Protein AF-A0A258CM31-F1 (afdb_monomer)

Sequence (132 aa):
MNYLHTTLLFLHILLGAICLMLFWVPVVSAKGSMLHNTAGKLYYKMMLFIAGSGVLMCLMVLFSPTMIYGQNPNWTAAQLQKFITERRLFSFFLLQLSLLTWVTVRHAYGVLKVKAELVQLRVWSYQGPVWA

Mean predicted aligned error: 5.18 Å

Radius of gyration: 18.99 Å; Cα contacts (8 Å, |Δi|>4): 106; chains: 1; bounding box: 38×33×52 Å

pLDDT: mean 90.62, std 8.42, range [53.16, 97.75]

Solvent-accessible surface area (backbone atoms only — not comparable to full-atom values): 7269 Å² total; per-residue (Å²): 130,44,61,66,58,53,53,48,50,52,50,36,51,53,51,48,54,50,42,61,59,45,58,50,49,41,72,77,35,60,85,83,36,72,66,18,52,51,41,48,54,50,43,51,56,50,49,45,52,40,19,52,49,42,37,53,51,24,52,51,37,60,74,38,43,51,67,65,74,48,76,68,91,85,55,51,72,68,56,50,52,50,52,47,50,52,54,35,56,52,28,51,54,52,29,51,53,19,52,50,49,45,45,50,56,49,45,58,52,47,53,65,74,36,65,91,47,65,73,73,55,79,39,67,55,63,71,49,92,66,66,136

Secondary structure (DSSP, 8-state):
--HHHHHHHHHHHHHHHHHHHHHHHHHHSPTTSHHHHHHHHHHHHHHHHHHHHHHHHHHHHHH-HHHHH---TT--HHHHHHHHHHHHHHHHHHHHHHHHHHHHHHHHHHHHHTTT-GGGGSSHHHHSS---

Structure (mmCIF, N/CA/C/O backbone):
data_AF-A0A258CM31-F1
#
_entry.id   AF-A0A258CM31-F1
#
loop_
_atom_site.group_PDB
_atom_site.id
_atom_site.type_symbol
_atom_site.label_atom_id
_atom_site.label_alt_id
_atom_site.label_comp_id
_atom_site.label_asym_id
_atom_site.label_entity_id
_atom_site.label_seq_id
_atom_site.pdbx_PDB_ins_code
_atom_site.Cartn_x
_atom_site.Cartn_y
_atom_site.Cartn_z
_atom_site.occupancy
_atom_site.B_iso_or_equiv
_atom_site.auth_seq_id
_atom_site.auth_comp_id
_atom_site.auth_asym_id
_atom_site.auth_atom_id
_atom_site.pdbx_PDB_model_num
ATOM 1 N N . MET A 1 1 ? 2.445 9.674 -21.977 1.00 55.75 1 MET A N 1
ATOM 2 C CA . MET A 1 1 ? 2.190 9.847 -20.532 1.00 55.75 1 MET A CA 1
ATOM 3 C C . MET A 1 1 ? 1.044 8.933 -20.149 1.00 55.75 1 MET A C 1
ATOM 5 O O . MET A 1 1 ? -0.022 9.060 -20.738 1.00 55.75 1 MET A O 1
ATOM 9 N N . ASN A 1 2 ? 1.262 7.963 -19.259 1.00 75.69 2 ASN A N 1
ATOM 10 C CA . ASN A 1 2 ? 0.194 7.061 -18.830 1.00 75.69 2 ASN A CA 1
ATOM 11 C C . ASN A 1 2 ? -0.644 7.756 -17.743 1.00 75.69 2 ASN A C 1
ATOM 13 O O . ASN A 1 2 ? -0.320 7.672 -16.559 1.00 75.69 2 ASN A O 1
ATOM 17 N N . TYR A 1 3 ? -1.688 8.480 -18.164 1.00 86.31 3 TYR A N 1
ATOM 18 C CA . TYR A 1 3 ? -2.553 9.269 -17.275 1.00 86.31 3 TYR A CA 1
ATOM 19 C C . TYR A 1 3 ? -3.111 8.442 -16.112 1.00 86.31 3 TYR A C 1
ATOM 21 O O . TYR A 1 3 ? -3.179 8.939 -14.994 1.00 86.31 3 TYR A O 1
ATOM 29 N N . LEU A 1 4 ? -3.419 7.161 -16.342 1.00 88.62 4 LEU A N 1
ATOM 30 C CA . LEU A 1 4 ? -3.931 6.266 -15.308 1.00 88.62 4 LEU A CA 1
ATOM 31 C C . LEU A 1 4 ? -2.903 6.039 -14.191 1.00 88.62 4 LEU A C 1
ATOM 33 O O . LEU A 1 4 ? -3.233 6.208 -13.019 1.00 88.62 4 LEU A O 1
ATOM 37 N N . HIS A 1 5 ? -1.651 5.717 -14.535 1.00 91.12 5 HIS A N 1
ATOM 38 C CA . HIS A 1 5 ? -0.595 5.535 -13.532 1.00 91.12 5 HIS A CA 1
ATOM 39 C C . HIS A 1 5 ? -0.326 6.831 -12.761 1.00 91.12 5 HIS A C 1
ATOM 41 O O . HIS A 1 5 ? -0.191 6.811 -11.541 1.00 91.12 5 HIS A O 1
ATOM 47 N N . THR A 1 6 ? -0.266 7.972 -13.451 1.00 91.00 6 THR A N 1
ATOM 48 C CA . THR A 1 6 ? -0.025 9.271 -12.810 1.00 91.00 6 THR A CA 1
ATOM 49 C C . THR A 1 6 ? -1.148 9.643 -11.843 1.00 91.00 6 THR A C 1
ATOM 51 O O . THR A 1 6 ? -0.867 10.019 -10.707 1.00 91.00 6 THR A O 1
ATOM 54 N N . THR A 1 7 ? -2.413 9.491 -12.241 1.00 93.44 7 THR A N 1
ATOM 55 C CA . THR A 1 7 ? -3.560 9.751 -11.361 1.00 93.44 7 THR A CA 1
ATOM 56 C C . THR A 1 7 ? -3.564 8.818 -10.152 1.00 93.44 7 THR A C 1
ATOM 58 O O . THR A 1 7 ? -3.755 9.288 -9.031 1.00 93.44 7 THR A O 1
ATOM 61 N N . LEU A 1 8 ? -3.299 7.519 -10.347 1.00 93.50 8 LEU A N 1
ATOM 62 C CA . LEU A 1 8 ? -3.173 6.567 -9.240 1.00 93.50 8 LEU A CA 1
ATOM 63 C C . LEU A 1 8 ? -2.048 6.952 -8.279 1.00 93.50 8 LEU A C 1
ATOM 65 O O . LEU A 1 8 ? -2.256 6.903 -7.071 1.00 93.50 8 LEU A O 1
ATOM 69 N N . LEU A 1 9 ? -0.894 7.379 -8.796 1.00 94.56 9 LEU A N 1
ATOM 70 C CA . LEU A 1 9 ? 0.241 7.802 -7.980 1.00 94.56 9 LEU A CA 1
ATOM 71 C C . LEU A 1 9 ? -0.104 9.027 -7.126 1.00 94.56 9 LEU A C 1
ATOM 73 O O . LEU A 1 9 ? 0.153 9.025 -5.924 1.00 94.56 9 LEU A O 1
ATOM 77 N N . PHE A 1 10 ? -0.731 10.048 -7.717 1.00 95.88 10 PHE A N 1
ATOM 78 C CA . PHE A 1 10 ? -1.171 11.229 -6.971 1.00 95.88 10 PHE A CA 1
ATOM 79 C C . PHE A 1 10 ? -2.196 10.875 -5.893 1.00 95.88 10 PHE A C 1
ATOM 81 O O . PHE A 1 10 ? -2.051 11.314 -4.752 1.00 95.88 10 PHE A O 1
ATOM 88 N N . LEU A 1 11 ? -3.195 10.051 -6.221 1.00 95.06 11 LEU A N 1
ATOM 89 C CA . LEU A 1 11 ? -4.181 9.585 -5.246 1.00 95.06 11 LEU A CA 1
ATOM 90 C C . LEU A 1 11 ? -3.529 8.774 -4.122 1.00 95.06 11 LEU A C 1
ATOM 92 O O . LEU A 1 11 ? -3.848 8.989 -2.957 1.00 95.06 11 LEU A O 1
ATOM 96 N N . HIS A 1 12 ? -2.598 7.879 -4.450 1.00 96.31 12 HIS A N 1
ATOM 97 C CA . HIS A 1 12 ? -1.884 7.059 -3.476 1.00 96.31 12 HIS A CA 1
ATOM 98 C C . HIS A 1 12 ? -1.095 7.920 -2.484 1.00 96.31 12 HIS A C 1
ATOM 100 O O . HIS A 1 12 ? -1.204 7.721 -1.275 1.00 96.31 12 HIS A O 1
ATOM 106 N N . ILE A 1 13 ? -0.351 8.914 -2.981 1.00 96.50 13 ILE A N 1
ATOM 107 C CA . ILE A 1 13 ? 0.424 9.841 -2.145 1.00 96.50 13 ILE A CA 1
ATOM 108 C C . ILE A 1 13 ? -0.505 10.703 -1.286 1.00 96.50 13 ILE A C 1
ATOM 110 O O . ILE A 1 13 ? -0.291 10.811 -0.080 1.00 96.50 13 ILE A O 1
ATOM 114 N N . LEU A 1 14 ? -1.550 11.288 -1.879 1.00 97.19 14 LEU A N 1
ATOM 115 C CA . LEU A 1 14 ? -2.490 12.156 -1.168 1.00 97.19 14 LEU A CA 1
ATOM 116 C C . LEU A 1 14 ? -3.197 11.403 -0.036 1.00 97.19 14 LEU A C 1
ATOM 118 O O . LEU A 1 14 ? -3.219 11.861 1.106 1.00 97.19 14 LEU A O 1
ATOM 122 N N . LEU A 1 15 ? -3.749 10.226 -0.336 1.00 95.75 15 LEU A N 1
ATOM 123 C CA . LEU A 1 15 ? -4.431 9.401 0.656 1.00 95.75 15 LEU A CA 1
ATOM 124 C C . LEU A 1 15 ? -3.452 8.871 1.704 1.00 95.75 15 LEU A C 1
ATOM 126 O O . LEU A 1 15 ? -3.800 8.850 2.881 1.00 95.75 15 LEU A O 1
ATOM 130 N N . GLY A 1 16 ? -2.228 8.511 1.307 1.00 95.50 16 GLY A N 1
ATOM 131 C CA . GLY A 1 16 ? -1.151 8.134 2.222 1.00 95.50 16 GLY A CA 1
ATOM 132 C C . GLY A 1 16 ? -0.816 9.241 3.220 1.00 95.50 16 GLY A C 1
ATOM 133 O O . GLY A 1 16 ? -0.761 8.986 4.423 1.00 95.50 16 GLY A O 1
ATOM 134 N N . ALA A 1 17 ? -0.682 10.481 2.748 1.00 96.75 17 ALA A N 1
ATOM 135 C CA . ALA A 1 17 ? -0.439 11.642 3.599 1.00 96.75 17 ALA A CA 1
ATOM 136 C C . ALA A 1 17 ? -1.595 11.885 4.585 1.00 96.75 17 ALA A C 1
ATOM 138 O O . ALA A 1 17 ? -1.363 12.083 5.778 1.00 96.75 17 ALA A O 1
ATOM 139 N N . ILE A 1 18 ? -2.847 11.793 4.121 1.00 95.75 18 ILE A N 1
ATOM 140 C CA . ILE A 1 18 ? -4.023 11.906 4.998 1.00 95.75 18 ILE A CA 1
ATOM 141 C C . ILE A 1 18 ? -4.038 10.771 6.033 1.00 95.75 18 ILE A C 1
ATOM 143 O O . ILE A 1 18 ? -4.289 11.016 7.212 1.00 95.75 18 ILE A O 1
ATOM 147 N N . CYS A 1 19 ? -3.724 9.536 5.630 1.00 94.94 19 CYS A N 1
ATOM 148 C CA . CYS A 1 19 ? -3.637 8.384 6.528 1.00 94.94 19 CYS A CA 1
ATOM 149 C C . CYS A 1 19 ? -2.576 8.555 7.617 1.00 94.94 19 CYS A C 1
ATOM 151 O O . CYS A 1 19 ? -2.827 8.167 8.756 1.00 94.94 19 CYS A O 1
ATOM 153 N N . LEU A 1 20 ? -1.419 9.138 7.293 1.00 94.25 20 LEU A N 1
ATOM 154 C CA . LEU A 1 20 ? -0.370 9.433 8.273 1.00 94.25 20 LEU A CA 1
ATOM 155 C C . LEU A 1 20 ? -0.861 10.407 9.347 1.00 94.25 20 LEU A C 1
ATOM 157 O O . LEU A 1 20 ? -0.581 10.203 10.523 1.00 94.25 20 LEU A O 1
ATOM 161 N N . MET A 1 21 ? -1.646 11.416 8.968 1.00 93.81 21 MET A N 1
ATOM 162 C CA . MET A 1 21 ? -2.270 12.327 9.932 1.00 93.81 21 MET A CA 1
ATOM 163 C C . MET A 1 21 ? -3.358 11.621 10.748 1.00 93.81 21 MET A C 1
ATOM 165 O O . MET A 1 21 ? -3.408 11.743 11.972 1.00 93.81 21 MET A O 1
ATOM 169 N N . LEU A 1 22 ? -4.205 10.831 10.083 1.00 93.25 22 LEU A N 1
ATOM 170 C CA . LEU A 1 22 ? -5.312 10.112 10.712 1.00 93.25 22 LEU A CA 1
ATOM 171 C C . LEU A 1 22 ? -4.832 9.059 11.721 1.00 93.25 22 LEU A C 1
ATOM 173 O O . LEU A 1 22 ? -5.505 8.833 12.723 1.00 93.25 22 LEU A O 1
ATOM 177 N N . PHE A 1 23 ? -3.670 8.444 11.485 1.00 91.38 23 PHE A N 1
ATOM 178 C CA . PHE A 1 23 ? -3.047 7.469 12.383 1.00 91.38 23 PHE A CA 1
ATOM 179 C C . PHE A 1 23 ? -2.855 8.008 13.807 1.00 91.38 23 PHE A C 1
ATOM 181 O O . PHE A 1 23 ? -3.055 7.275 14.774 1.00 91.38 23 PHE A O 1
ATOM 188 N N . TRP A 1 24 ? -2.520 9.291 13.952 1.00 94.31 24 TRP A N 1
ATOM 189 C CA . TRP A 1 24 ? -2.298 9.896 15.264 1.00 94.31 24 TRP A CA 1
ATOM 190 C C . TRP A 1 24 ? -3.590 10.087 16.061 1.00 94.31 24 TRP A C 1
ATOM 192 O O . TRP A 1 24 ? -3.551 10.115 17.289 1.00 94.31 24 TRP A O 1
ATOM 202 N N . VAL A 1 25 ? -4.751 10.154 15.400 1.00 93.81 25 VAL A N 1
ATOM 203 C CA . VAL A 1 25 ? -6.037 10.402 16.070 1.00 93.81 25 VAL A CA 1
ATOM 204 C C . VAL A 1 25 ? -6.402 9.273 17.051 1.00 93.81 25 VAL A C 1
ATOM 206 O O . VAL A 1 25 ? -6.666 9.577 18.217 1.00 93.81 25 VAL A O 1
ATOM 209 N N . PRO A 1 26 ? -6.380 7.974 16.682 1.00 89.62 26 PRO A N 1
ATOM 210 C CA . PRO A 1 26 ? -6.554 6.881 17.641 1.00 89.62 26 PRO A CA 1
ATOM 211 C C . PRO A 1 26 ? -5.512 6.840 18.764 1.00 89.62 26 PRO A C 1
ATOM 213 O O . PRO A 1 26 ? -5.834 6.336 19.837 1.00 89.62 26 PRO A O 1
ATOM 216 N N . VAL A 1 27 ? -4.296 7.348 18.526 1.00 91.38 27 VAL A N 1
ATOM 217 C CA . VAL A 1 27 ? -3.197 7.352 19.509 1.00 91.38 27 VAL A CA 1
ATOM 218 C C . VAL A 1 27 ? -3.451 8.370 20.620 1.00 91.38 27 VAL A C 1
ATOM 220 O O . VAL A 1 27 ? -3.235 8.058 21.787 1.00 91.38 27 VAL A O 1
ATOM 223 N N . VAL A 1 28 ? -3.936 9.566 20.274 1.00 94.50 28 VAL A N 1
ATOM 224 C CA . VAL A 1 28 ? -4.172 10.652 21.246 1.00 94.50 28 VAL A CA 1
ATOM 225 C C . VAL A 1 28 ? -5.590 10.667 21.824 1.00 94.50 28 VAL A C 1
ATOM 227 O O . VAL A 1 28 ? -5.843 11.330 22.826 1.00 94.50 28 VAL A O 1
ATOM 230 N N . SER A 1 29 ? -6.538 9.964 21.200 1.00 93.88 29 SER A N 1
ATOM 231 C CA . SER A 1 29 ? -7.922 9.888 21.682 1.00 93.88 29 SER A CA 1
ATOM 232 C C . SER A 1 29 ? -8.108 8.803 22.742 1.00 93.88 29 SER A C 1
ATOM 234 O O . SER A 1 29 ? -7.445 7.766 22.734 1.00 93.88 29 SER A O 1
ATOM 236 N N . ALA A 1 30 ? -9.073 9.011 23.643 1.00 92.62 30 ALA A N 1
ATOM 237 C CA . ALA A 1 30 ? -9.426 8.016 24.648 1.00 92.62 30 ALA A CA 1
ATOM 238 C C . ALA A 1 30 ? -9.821 6.689 23.978 1.00 92.62 30 ALA A C 1
ATOM 240 O O . ALA A 1 30 ? -10.699 6.649 23.105 1.00 92.62 30 ALA A O 1
ATOM 241 N N . LYS A 1 31 ? -9.172 5.597 24.395 1.00 89.62 31 LYS A N 1
ATOM 242 C CA . LYS A 1 31 ? -9.393 4.257 23.844 1.00 89.62 31 LYS A CA 1
ATOM 243 C C . LYS A 1 31 ? -10.872 3.878 23.937 1.00 89.62 31 LYS A C 1
ATOM 245 O O . LYS A 1 31 ? -11.477 3.954 25.000 1.00 89.62 31 LYS A O 1
ATOM 250 N N . GLY A 1 32 ? -11.449 3.460 22.812 1.00 86.62 32 GLY A N 1
ATOM 251 C CA . GLY A 1 32 ? -12.859 3.066 22.725 1.00 86.62 32 GLY A CA 1
ATOM 252 C C . GLY A 1 32 ? -13.859 4.219 22.583 1.00 86.62 32 GLY A C 1
ATOM 253 O O . GLY A 1 32 ? -15.039 3.947 22.362 1.00 86.62 32 GLY A O 1
ATOM 254 N N . SER A 1 33 ? -13.414 5.480 22.632 1.00 93.56 33 SER A N 1
ATOM 255 C CA . SER A 1 33 ? -14.266 6.630 22.307 1.00 93.56 33 SER A CA 1
ATOM 256 C C . SER A 1 33 ? -14.778 6.575 20.861 1.00 93.56 33 SER A C 1
ATOM 258 O O . SER A 1 33 ? -14.209 5.909 19.989 1.00 93.56 33 SER A O 1
ATOM 260 N N . MET A 1 34 ? -15.851 7.316 20.575 1.00 93.75 34 MET A N 1
ATOM 261 C CA . MET A 1 34 ? -16.403 7.424 19.220 1.00 93.75 34 MET A CA 1
ATOM 262 C C . MET A 1 34 ? -15.362 7.933 18.210 1.00 93.75 34 MET A C 1
ATOM 264 O O . MET A 1 34 ? -15.296 7.410 17.095 1.00 93.75 34 MET A O 1
ATOM 268 N N . LEU A 1 35 ? -14.517 8.891 18.614 1.00 94.00 35 LEU A N 1
ATOM 269 C CA . LEU A 1 35 ? -13.433 9.419 17.784 1.00 94.00 35 LEU A CA 1
ATOM 270 C C . LEU A 1 35 ? -12.387 8.337 17.483 1.00 94.00 35 LEU A C 1
ATOM 272 O O . LEU A 1 35 ? -12.075 8.112 16.315 1.00 94.00 35 LEU A O 1
ATOM 276 N N . HIS A 1 36 ? -11.927 7.609 18.508 1.00 93.31 36 HIS A N 1
ATOM 277 C CA . HIS A 1 36 ? -10.978 6.498 18.366 1.00 93.31 36 HIS A CA 1
ATOM 278 C C . HIS A 1 36 ? -11.491 5.437 17.378 1.00 93.31 36 HIS A C 1
ATOM 280 O O . HIS A 1 36 ? -10.800 5.053 16.433 1.00 93.31 36 HIS A O 1
ATOM 286 N N . ASN A 1 37 ? -12.744 5.005 17.553 1.00 91.88 37 ASN A N 1
ATOM 287 C CA . ASN A 1 37 ? -13.344 3.955 16.731 1.00 91.88 37 ASN A CA 1
ATOM 288 C C . ASN A 1 37 ? -13.597 4.410 15.286 1.00 91.88 37 ASN A C 1
ATOM 290 O O . ASN A 1 37 ? -13.387 3.637 14.349 1.00 91.88 37 ASN A O 1
ATOM 294 N N . THR A 1 38 ? -14.061 5.645 15.085 1.00 93.31 38 THR A N 1
ATOM 295 C CA . THR A 1 38 ? -14.377 6.172 13.747 1.00 93.31 38 THR A CA 1
ATOM 296 C C . THR A 1 38 ? -13.108 6.434 12.948 1.00 93.31 38 THR A C 1
ATOM 298 O O . THR A 1 38 ? -13.012 5.991 11.802 1.00 93.31 38 THR A O 1
ATOM 301 N N . ALA A 1 39 ? -12.105 7.065 13.567 1.00 94.06 39 ALA A N 1
ATOM 302 C CA . ALA A 1 39 ? -10.811 7.300 12.939 1.00 94.06 39 ALA A CA 1
ATOM 303 C C . ALA A 1 39 ? -10.112 5.981 12.578 1.00 94.06 39 ALA A C 1
ATOM 305 O O . ALA A 1 39 ? -9.646 5.835 11.451 1.00 94.06 39 ALA A O 1
ATOM 306 N N . GLY A 1 40 ? -10.133 4.977 13.466 1.00 92.94 40 GLY A N 1
ATOM 307 C CA . GLY A 1 40 ? -9.575 3.652 13.172 1.00 92.94 40 GLY A CA 1
ATOM 308 C C . GLY A 1 40 ? -10.273 2.938 12.005 1.00 92.94 40 GLY A C 1
ATOM 309 O O . GLY A 1 40 ? -9.610 2.365 11.141 1.00 92.94 40 GLY A O 1
ATOM 310 N N . LYS A 1 41 ? -11.610 3.013 11.919 1.00 93.06 41 LYS A N 1
ATOM 311 C CA . LYS A 1 41 ? -12.376 2.450 10.788 1.00 93.06 41 LYS A CA 1
ATOM 312 C C . LYS A 1 41 ? -12.076 3.162 9.468 1.00 93.06 41 LYS A C 1
ATOM 314 O O . LYS A 1 41 ? -11.977 2.499 8.436 1.00 93.06 41 LYS A O 1
ATOM 319 N N . LEU A 1 42 ? -11.964 4.491 9.486 1.00 94.88 42 LEU A N 1
ATOM 320 C CA . LEU A 1 42 ? -11.616 5.268 8.298 1.00 94.88 42 LEU A CA 1
ATOM 321 C C . LEU A 1 42 ? -10.184 4.953 7.845 1.00 94.88 42 LEU A C 1
ATOM 323 O O . LEU A 1 42 ? -9.978 4.644 6.673 1.00 94.88 42 LEU A O 1
ATOM 327 N N . TYR A 1 43 ? -9.235 4.923 8.783 1.00 95.00 43 TYR A N 1
ATOM 328 C CA . TYR A 1 43 ? -7.840 4.564 8.532 1.00 95.00 43 TYR A CA 1
ATOM 329 C C . TYR A 1 43 ? -7.720 3.189 7.876 1.00 95.00 43 TYR A C 1
ATOM 331 O O . TYR A 1 43 ? -7.047 3.051 6.859 1.00 95.00 43 TYR A O 1
ATOM 339 N N . TYR A 1 44 ? -8.440 2.193 8.398 1.00 94.19 44 TYR A N 1
ATOM 340 C CA . TYR A 1 44 ? -8.505 0.854 7.815 1.00 94.19 44 TYR A CA 1
ATOM 341 C C . TYR A 1 44 ? -8.932 0.878 6.338 1.00 94.19 44 TYR A C 1
ATOM 343 O O . TYR A 1 44 ? -8.225 0.347 5.483 1.00 94.19 44 TYR A O 1
ATOM 351 N N . LYS A 1 45 ? -10.060 1.528 6.017 1.00 94.25 45 LYS A N 1
ATOM 352 C CA . LYS A 1 45 ? -10.576 1.599 4.638 1.00 94.25 45 LYS A CA 1
ATOM 353 C C . LYS A 1 45 ? -9.596 2.298 3.695 1.00 94.25 45 LYS A C 1
ATOM 355 O O . LYS A 1 45 ? -9.372 1.824 2.584 1.00 94.25 45 LYS A O 1
ATOM 360 N N . MET A 1 46 ? -9.007 3.405 4.143 1.00 95.88 46 MET A N 1
ATOM 361 C CA . MET A 1 46 ? -8.035 4.153 3.352 1.00 95.88 46 MET A CA 1
ATOM 362 C C . MET A 1 46 ? -6.757 3.343 3.117 1.00 95.88 46 MET A C 1
ATOM 364 O O . MET A 1 46 ? -6.286 3.288 1.987 1.00 95.88 46 MET A O 1
ATOM 368 N N . MET A 1 47 ? -6.248 2.638 4.132 1.00 95.81 47 MET A N 1
ATOM 369 C CA . MET A 1 47 ? -5.078 1.770 3.983 1.00 95.81 47 MET A CA 1
ATOM 370 C C . MET A 1 47 ? -5.305 0.633 2.986 1.00 95.81 47 MET A C 1
ATOM 372 O O . MET A 1 47 ? -4.393 0.311 2.228 1.00 95.81 47 MET A O 1
ATOM 376 N N . LEU A 1 48 ? -6.515 0.066 2.912 1.00 94.81 48 LEU A N 1
ATOM 377 C CA . LEU A 1 48 ? -6.843 -0.895 1.854 1.00 94.81 48 LEU A CA 1
ATOM 378 C C . LEU A 1 48 ? -6.814 -0.258 0.470 1.00 94.81 48 LEU A C 1
ATOM 380 O O . LEU A 1 48 ? -6.257 -0.844 -0.451 1.00 94.81 48 LEU A O 1
ATOM 384 N N . PHE A 1 49 ? -7.367 0.942 0.311 1.00 95.69 49 PHE A N 1
ATOM 385 C CA . PHE A 1 49 ? -7.326 1.642 -0.971 1.00 95.69 49 PHE A CA 1
ATOM 386 C C . PHE A 1 49 ? -5.887 1.996 -1.392 1.00 95.69 49 PHE A C 1
ATOM 388 O O . PHE A 1 49 ? -5.501 1.811 -2.548 1.00 95.69 49 PHE A O 1
ATOM 395 N N . ILE A 1 50 ? -5.063 2.458 -0.450 1.00 96.81 50 ILE A N 1
ATOM 396 C CA . ILE A 1 50 ? -3.644 2.770 -0.667 1.00 96.81 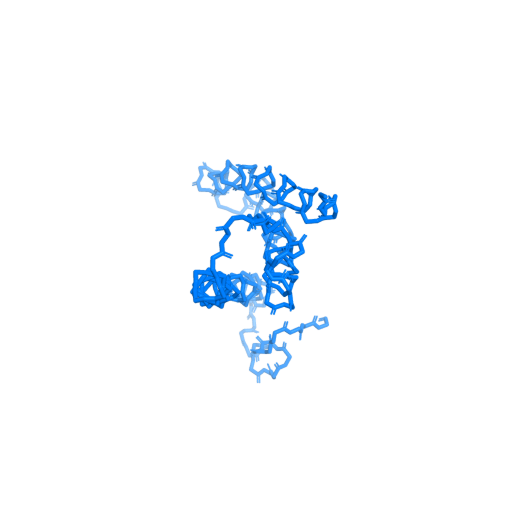50 ILE A CA 1
ATOM 397 C C . ILE A 1 50 ? -2.884 1.498 -1.052 1.00 96.81 50 ILE A C 1
ATOM 399 O O . ILE A 1 50 ? -2.200 1.474 -2.071 1.00 96.81 50 ILE A O 1
ATOM 403 N N . ALA A 1 51 ? -3.051 0.405 -0.307 1.00 96.56 51 ALA A N 1
ATOM 404 C CA . ALA A 1 51 ? -2.429 -0.866 -0.655 1.00 96.56 51 ALA A CA 1
ATOM 405 C C . ALA A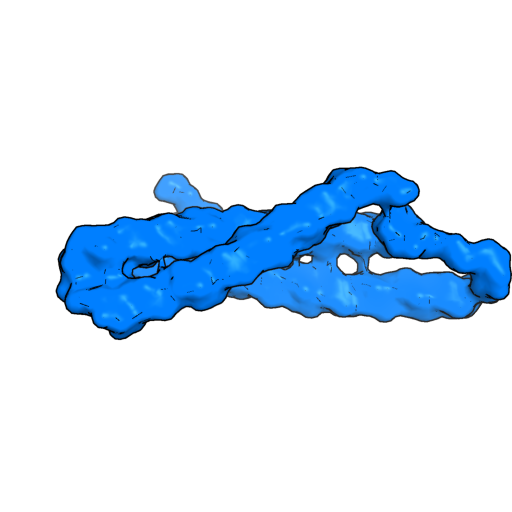 1 51 ? -2.919 -1.374 -2.025 1.00 96.56 51 ALA A C 1
ATOM 407 O O . ALA A 1 51 ? -2.107 -1.645 -2.898 1.00 96.56 51 ALA A O 1
ATOM 408 N N . GLY A 1 52 ? -4.225 -1.396 -2.294 1.00 95.75 52 GLY A N 1
ATOM 409 C CA . GLY A 1 52 ? -4.766 -1.823 -3.590 1.00 95.75 52 GLY A CA 1
ATOM 410 C C . GLY A 1 52 ? -4.249 -0.997 -4.777 1.00 95.75 52 GLY A C 1
ATOM 411 O O . GLY A 1 52 ? -3.861 -1.561 -5.800 1.00 95.75 52 GLY A O 1
ATOM 412 N N . SER A 1 53 ? -4.170 0.330 -4.637 1.00 96.44 53 SER A N 1
ATOM 413 C CA . SER A 1 53 ? -3.574 1.199 -5.666 1.00 96.44 53 SER A CA 1
ATOM 414 C C . SER A 1 53 ? -2.073 0.950 -5.843 1.00 96.44 53 SER A C 1
ATOM 416 O O . SER A 1 53 ? -1.592 0.949 -6.975 1.00 96.44 53 SER A O 1
ATOM 418 N N . GLY A 1 54 ? -1.342 0.665 -4.759 1.00 96.62 54 GLY A N 1
ATOM 419 C CA . GLY A 1 54 ? 0.063 0.253 -4.802 1.00 96.62 54 GLY A CA 1
ATOM 420 C C . GLY A 1 54 ? 0.274 -1.035 -5.602 1.00 96.62 54 GLY A C 1
ATOM 421 O O . GLY A 1 54 ? 1.125 -1.063 -6.492 1.00 96.62 54 GLY A O 1
ATOM 422 N N . VAL A 1 55 ? -0.548 -2.063 -5.355 1.00 96.62 55 VAL A N 1
ATOM 423 C CA . VAL A 1 55 ? -0.543 -3.315 -6.132 1.00 96.62 55 VAL A CA 1
ATOM 424 C C . VAL A 1 55 ? -0.765 -3.017 -7.612 1.00 96.62 55 VAL A C 1
ATOM 426 O O . VAL A 1 55 ? 0.031 -3.446 -8.445 1.00 96.62 55 VAL A O 1
ATOM 429 N N . LEU A 1 56 ? -1.808 -2.250 -7.945 1.00 95.88 56 LEU A N 1
ATOM 430 C CA . LEU A 1 56 ? -2.153 -1.945 -9.332 1.00 95.88 56 LEU A CA 1
ATOM 431 C C . LEU A 1 56 ? -1.012 -1.218 -10.062 1.00 95.88 56 LEU A C 1
ATOM 433 O O . LEU A 1 56 ? -0.632 -1.632 -11.156 1.00 95.88 56 LEU A O 1
ATOM 437 N N . MET A 1 57 ? -0.412 -0.195 -9.444 1.00 95.69 57 MET A N 1
ATOM 438 C CA . MET A 1 57 ? 0.733 0.518 -10.024 1.00 95.69 57 MET A CA 1
ATOM 439 C C . MET A 1 57 ? 1.940 -0.404 -10.237 1.00 95.69 57 MET A C 1
ATOM 441 O O . MET A 1 57 ? 2.559 -0.368 -11.301 1.00 95.69 57 MET A O 1
ATOM 445 N N . CYS A 1 58 ? 2.248 -1.275 -9.272 1.00 96.81 58 CYS A N 1
ATOM 446 C CA . CYS A 1 58 ? 3.353 -2.225 -9.409 1.00 96.81 58 CYS A CA 1
ATOM 447 C C . CYS A 1 58 ? 3.111 -3.219 -10.552 1.00 96.81 58 CYS A C 1
ATOM 449 O O . CYS A 1 58 ? 4.027 -3.482 -11.328 1.00 96.81 58 CYS A O 1
ATOM 451 N N . LEU A 1 59 ? 1.884 -3.730 -10.709 1.00 96.12 59 LEU A N 1
ATOM 452 C CA . LEU A 1 59 ? 1.527 -4.619 -11.820 1.00 96.12 59 LEU A CA 1
ATOM 453 C C . LEU A 1 59 ? 1.678 -3.927 -13.181 1.00 96.12 59 LEU A C 1
ATOM 455 O O . LEU A 1 59 ? 2.192 -4.535 -14.119 1.00 96.12 59 LEU A O 1
ATOM 459 N N . MET A 1 60 ? 1.305 -2.648 -13.285 1.00 94.94 60 MET A N 1
ATOM 460 C CA . MET A 1 60 ? 1.503 -1.866 -14.510 1.00 94.94 60 MET A CA 1
ATOM 461 C C . MET A 1 60 ? 2.987 -1.728 -14.873 1.00 94.94 60 MET A C 1
ATOM 463 O O . MET A 1 60 ? 3.357 -1.915 -16.035 1.00 94.94 60 MET A O 1
ATOM 467 N N . VAL A 1 61 ? 3.851 -1.441 -13.892 1.00 94.94 61 VAL A N 1
ATOM 468 C CA . VAL A 1 61 ? 5.301 -1.349 -14.122 1.00 94.94 61 VAL A CA 1
ATOM 469 C C . VAL A 1 61 ? 5.894 -2.719 -14.457 1.00 94.94 61 VAL A C 1
ATOM 471 O O . VAL A 1 61 ? 6.718 -2.814 -15.363 1.00 94.94 61 VAL A O 1
ATOM 474 N N . LEU A 1 62 ? 5.466 -3.795 -13.792 1.00 95.50 62 LEU A N 1
ATOM 475 C CA . LEU A 1 62 ? 5.925 -5.157 -14.092 1.00 95.50 62 LEU A CA 1
ATOM 476 C C . LEU A 1 62 ? 5.514 -5.613 -15.497 1.00 95.50 62 LEU A C 1
ATOM 478 O O . LEU A 1 62 ? 6.282 -6.318 -16.155 1.00 95.50 62 LEU A O 1
ATOM 482 N N . PHE A 1 63 ? 4.345 -5.188 -15.979 1.00 93.94 63 PHE A N 1
ATOM 483 C CA . PHE A 1 63 ? 3.922 -5.424 -17.355 1.00 93.94 63 PHE A CA 1
ATOM 484 C C . PHE A 1 63 ? 4.848 -4.701 -18.342 1.00 93.94 63 PHE A C 1
ATOM 486 O O . PHE A 1 63 ? 5.483 -5.344 -19.183 1.00 93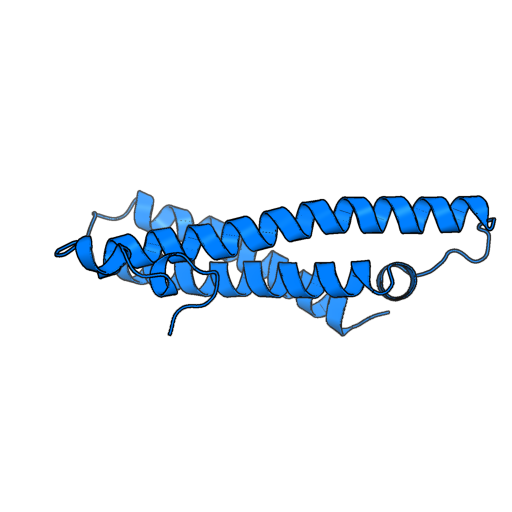.94 63 PHE A O 1
ATOM 493 N N . SER A 1 64 ? 4.990 -3.378 -18.209 1.00 93.00 64 SER A N 1
ATOM 494 C CA . SER A 1 64 ? 5.857 -2.587 -19.087 1.00 93.00 64 SER A CA 1
ATOM 495 C C . SER A 1 64 ? 6.403 -1.324 -18.405 1.00 93.00 64 SER A C 1
ATOM 497 O O . SER A 1 64 ? 5.715 -0.301 -18.357 1.00 93.00 64 SER A O 1
ATOM 499 N N . PRO A 1 65 ? 7.673 -1.326 -17.946 1.00 92.44 65 PRO A N 1
ATOM 500 C CA . PRO A 1 65 ? 8.281 -0.138 -17.343 1.00 92.44 65 PRO A CA 1
ATOM 501 C C . PRO A 1 65 ? 8.405 1.033 -18.322 1.00 92.44 65 PRO A C 1
ATOM 503 O O . PRO A 1 65 ? 8.255 2.189 -17.932 1.00 92.44 65 PRO A O 1
ATOM 506 N N . THR A 1 66 ? 8.656 0.747 -19.601 1.00 91.56 66 THR A N 1
ATOM 507 C CA . THR A 1 66 ? 8.841 1.763 -20.647 1.00 91.56 66 THR A CA 1
ATOM 508 C C . THR A 1 66 ? 7.544 2.492 -20.985 1.00 91.56 66 THR A C 1
ATOM 510 O O . THR A 1 66 ? 7.580 3.667 -21.335 1.00 91.56 66 THR A O 1
ATOM 513 N N . MET A 1 67 ? 6.385 1.847 -20.819 1.00 89.38 67 MET A N 1
ATOM 514 C CA . MET A 1 67 ? 5.084 2.503 -20.989 1.00 89.38 67 MET A CA 1
ATOM 515 C C . MET A 1 67 ? 4.793 3.516 -19.871 1.00 89.38 67 MET A C 1
ATOM 517 O O . MET A 1 67 ? 4.096 4.508 -20.095 1.00 89.38 67 MET A O 1
ATOM 521 N N . ILE A 1 68 ? 5.318 3.269 -18.668 1.00 91.25 68 ILE A N 1
ATOM 522 C CA . ILE A 1 68 ? 5.081 4.100 -17.483 1.00 91.25 68 ILE A CA 1
ATOM 523 C C . ILE A 1 68 ? 6.071 5.258 -17.408 1.00 91.25 68 ILE A C 1
ATOM 525 O O . ILE A 1 68 ? 5.663 6.411 -17.288 1.00 91.25 68 ILE A O 1
ATOM 529 N N . TYR A 1 69 ? 7.364 4.956 -17.503 1.00 87.75 69 TYR A N 1
ATOM 530 C CA . TYR A 1 69 ? 8.436 5.935 -17.324 1.00 87.75 69 TYR A CA 1
ATOM 531 C C . TYR A 1 69 ? 8.930 6.550 -18.640 1.00 87.75 69 TYR A C 1
ATOM 533 O O . TYR A 1 69 ? 9.708 7.501 -18.616 1.00 87.75 69 TYR A O 1
ATOM 541 N N . GLY A 1 70 ? 8.480 6.030 -19.783 1.00 84.94 70 GLY A N 1
ATOM 542 C CA . GLY A 1 70 ? 9.024 6.376 -21.091 1.00 84.94 70 GLY A CA 1
ATOM 543 C C . GLY A 1 70 ? 10.333 5.645 -21.394 1.00 84.94 70 GLY A C 1
ATOM 544 O O . GLY A 1 70 ? 10.847 4.858 -20.597 1.00 84.94 70 GLY A O 1
ATOM 545 N N . GLN A 1 71 ? 10.870 5.915 -22.580 1.00 83.19 71 GLN A N 1
ATOM 546 C CA . GLN A 1 71 ? 12.185 5.455 -23.019 1.00 83.19 71 GLN A CA 1
ATOM 547 C C . GLN A 1 71 ? 13.002 6.659 -23.483 1.00 83.19 71 GLN A C 1
ATOM 549 O O . GLN A 1 71 ? 12.456 7.566 -24.114 1.00 83.19 71 GLN A O 1
ATOM 554 N N . ASN A 1 72 ? 14.298 6.677 -23.177 1.00 86.00 72 ASN A N 1
ATOM 555 C CA . ASN A 1 72 ? 15.194 7.669 -23.755 1.00 86.00 72 ASN A CA 1
ATOM 556 C C . ASN A 1 72 ? 15.632 7.182 -25.148 1.00 86.00 72 ASN A C 1
ATOM 558 O O . ASN A 1 72 ? 16.196 6.089 -25.240 1.00 86.00 72 ASN A O 1
ATOM 562 N N . PRO A 1 73 ? 15.401 7.961 -26.219 1.00 84.75 73 PRO A N 1
ATOM 563 C CA . PRO A 1 73 ? 15.762 7.560 -27.578 1.00 84.75 73 PRO A CA 1
ATOM 564 C C . PRO A 1 73 ? 17.275 7.384 -27.790 1.00 84.75 73 PRO A C 1
ATOM 566 O O . PRO A 1 73 ? 17.673 6.711 -28.732 1.00 84.75 73 PRO A O 1
ATOM 569 N N . ASN A 1 74 ? 18.116 7.932 -26.907 1.00 91.81 74 ASN A N 1
ATOM 570 C CA . ASN A 1 74 ? 19.576 7.837 -26.992 1.00 91.81 74 ASN A CA 1
ATOM 571 C C . ASN A 1 74 ? 20.162 6.637 -26.226 1.00 91.81 74 ASN A C 1
ATOM 573 O O . ASN A 1 74 ? 21.382 6.500 -26.149 1.00 91.81 74 ASN A O 1
ATOM 577 N N . TRP A 1 75 ? 19.333 5.798 -25.597 1.00 90.88 75 TRP A N 1
ATOM 578 C CA . TRP A 1 75 ? 19.834 4.628 -24.877 1.00 90.88 75 TRP A CA 1
ATOM 579 C C . TRP A 1 75 ? 20.266 3.516 -25.825 1.00 90.88 75 TRP A C 1
ATOM 581 O O . TRP A 1 75 ? 19.552 3.146 -26.755 1.00 90.88 75 TRP A O 1
ATOM 591 N N . THR A 1 76 ? 21.410 2.907 -25.519 1.00 94.25 76 THR A N 1
ATOM 592 C CA . THR A 1 76 ? 21.787 1.627 -26.119 1.00 94.25 76 THR A CA 1
ATOM 593 C C . THR A 1 76 ? 20.861 0.514 -25.624 1.00 94.25 76 THR A C 1
ATOM 595 O O . THR A 1 76 ? 20.247 0.614 -24.556 1.00 94.25 76 THR A O 1
ATOM 598 N N . ALA A 1 77 ? 20.800 -0.599 -26.360 1.00 92.19 77 ALA A N 1
ATOM 599 C CA . ALA A 1 77 ? 20.007 -1.763 -25.962 1.00 92.19 77 ALA A CA 1
ATOM 600 C C . ALA A 1 77 ? 20.368 -2.270 -24.548 1.00 92.19 77 ALA A C 1
ATOM 602 O O . ALA A 1 77 ? 19.481 -2.595 -23.759 1.00 92.19 77 ALA A O 1
ATOM 603 N N . ALA A 1 78 ? 21.657 -2.251 -24.191 1.00 95.00 78 ALA A N 1
ATOM 604 C CA . ALA A 1 78 ? 22.131 -2.652 -22.866 1.00 95.00 78 ALA A CA 1
ATOM 605 C C . ALA A 1 78 ? 21.648 -1.704 -21.751 1.00 95.00 78 ALA A C 1
ATOM 607 O O . ALA A 1 78 ? 21.235 -2.157 -20.683 1.00 95.00 78 ALA A O 1
ATOM 608 N N . GLN A 1 79 ? 21.655 -0.388 -21.996 1.00 94.19 79 GLN A N 1
ATOM 609 C CA . GLN A 1 79 ? 21.153 0.606 -21.040 1.00 94.19 79 GLN A CA 1
ATOM 610 C C . GLN A 1 79 ? 19.645 0.463 -20.821 1.00 94.19 79 GLN A C 1
ATOM 612 O O . GLN A 1 79 ? 19.183 0.483 -19.679 1.00 94.19 79 GLN A O 1
ATOM 617 N N . LEU A 1 80 ? 18.885 0.257 -21.901 1.00 93.50 80 LEU A N 1
ATOM 618 C CA . LEU A 1 80 ? 17.446 0.028 -21.827 1.00 93.50 80 LEU A CA 1
ATOM 619 C C . LEU A 1 80 ? 17.119 -1.256 -21.048 1.00 93.50 80 LEU A C 1
ATOM 621 O O . LEU A 1 80 ? 16.254 -1.245 -20.172 1.00 93.50 80 LEU A O 1
ATOM 625 N N . GLN A 1 81 ? 17.832 -2.353 -21.318 1.00 94.44 81 GLN A N 1
ATOM 626 C CA . GLN A 1 81 ? 17.638 -3.618 -20.609 1.00 94.44 81 GLN A CA 1
ATOM 627 C C . GLN A 1 81 ? 17.957 -3.491 -19.114 1.00 94.44 81 GLN A C 1
ATOM 629 O O . GLN A 1 81 ? 17.195 -3.988 -18.278 1.00 94.44 81 GLN A O 1
ATOM 634 N N . LYS A 1 82 ? 19.041 -2.786 -18.763 1.00 94.88 82 LYS A N 1
ATOM 635 C CA . LYS A 1 82 ? 19.388 -2.489 -17.368 1.00 94.88 82 LYS A CA 1
ATOM 636 C C . LYS A 1 82 ? 18.272 -1.701 -16.679 1.00 94.88 82 LYS A C 1
ATOM 638 O O . LYS A 1 82 ? 17.790 -2.129 -15.633 1.00 94.88 82 LYS A O 1
ATOM 643 N N . PHE A 1 83 ? 17.795 -0.625 -17.306 1.00 94.38 83 PHE A N 1
ATOM 644 C CA . PHE A 1 83 ? 16.687 0.182 -16.791 1.00 94.38 83 PHE A CA 1
ATOM 645 C C . PHE A 1 83 ? 15.424 -0.656 -16.540 1.00 94.38 83 PHE A C 1
ATOM 647 O O . PHE A 1 83 ? 14.842 -0.594 -15.458 1.00 94.38 83 PHE A O 1
ATOM 654 N N . ILE A 1 84 ? 15.009 -1.474 -17.512 1.00 94.75 84 ILE A N 1
ATOM 655 C CA . ILE A 1 84 ? 13.832 -2.347 -17.380 1.00 94.75 84 ILE A CA 1
ATOM 656 C C . ILE A 1 84 ? 14.006 -3.317 -16.206 1.00 94.75 84 ILE A C 1
ATOM 658 O O . ILE A 1 84 ? 13.075 -3.499 -15.420 1.00 94.75 84 ILE A O 1
ATOM 662 N N . THR A 1 85 ? 15.186 -3.923 -16.079 1.00 95.88 85 THR A N 1
ATOM 663 C CA . THR A 1 85 ? 15.485 -4.909 -15.031 1.00 95.88 85 THR A CA 1
ATOM 664 C C . THR A 1 85 ? 15.422 -4.277 -13.644 1.00 95.88 85 THR A C 1
ATOM 666 O O . THR A 1 85 ? 14.711 -4.778 -12.774 1.00 95.88 85 THR A O 1
ATOM 669 N N . GLU A 1 86 ? 16.081 -3.135 -13.448 1.00 95.62 86 GLU A N 1
ATOM 670 C CA . GLU A 1 86 ? 16.074 -2.404 -12.175 1.00 95.62 86 GLU A CA 1
ATOM 671 C C . GLU A 1 86 ? 14.659 -1.967 -11.779 1.00 95.62 86 GLU A C 1
ATOM 673 O O . GLU A 1 86 ? 14.247 -2.141 -10.630 1.00 95.62 86 GLU A O 1
ATOM 678 N N . ARG A 1 87 ? 13.870 -1.459 -12.737 1.00 95.25 87 ARG A N 1
ATOM 679 C CA . ARG A 1 87 ? 12.487 -1.036 -12.474 1.00 95.25 87 ARG A CA 1
ATOM 680 C C . ARG A 1 87 ? 11.584 -2.205 -12.105 1.00 95.25 87 ARG A C 1
ATOM 682 O O . ARG A 1 87 ? 10.756 -2.052 -11.208 1.00 95.25 87 ARG A O 1
ATOM 689 N N . ARG A 1 88 ? 11.748 -3.369 -12.739 1.00 95.69 88 ARG A N 1
ATOM 690 C CA . ARG A 1 88 ? 11.001 -4.586 -12.382 1.00 95.69 88 ARG A CA 1
ATOM 691 C C . ARG A 1 88 ? 11.382 -5.088 -10.991 1.00 95.69 88 ARG A C 1
ATOM 693 O O . ARG A 1 88 ? 10.487 -5.333 -10.189 1.00 95.69 88 ARG A O 1
ATOM 700 N N . LEU A 1 89 ? 12.677 -5.176 -10.680 1.00 97.00 89 LEU A N 1
ATOM 701 C CA . LEU A 1 89 ? 13.158 -5.596 -9.358 1.00 97.00 89 LEU A CA 1
ATOM 702 C C . LEU A 1 89 ? 12.617 -4.691 -8.247 1.00 97.00 89 LEU A C 1
ATOM 704 O O . LEU A 1 89 ? 12.054 -5.176 -7.268 1.00 97.00 89 LEU A O 1
ATOM 708 N N . PHE A 1 90 ? 12.704 -3.374 -8.434 1.00 97.12 90 PHE A N 1
ATOM 709 C CA . PHE A 1 90 ? 12.153 -2.421 -7.476 1.00 97.12 90 PHE A CA 1
ATOM 710 C C . PHE A 1 90 ? 10.626 -2.539 -7.348 1.00 97.12 90 PHE A C 1
ATOM 712 O O . PHE A 1 90 ? 10.085 -2.462 -6.247 1.00 97.12 90 PHE A O 1
ATOM 719 N N . SER A 1 91 ? 9.922 -2.798 -8.452 1.00 96.81 91 SER A N 1
ATOM 720 C CA . SER A 1 91 ? 8.466 -2.994 -8.433 1.00 96.81 91 SER A CA 1
ATOM 721 C C . SER A 1 91 ? 8.047 -4.268 -7.704 1.00 96.81 91 SER A C 1
ATOM 723 O O . SER A 1 91 ? 7.009 -4.262 -7.054 1.00 96.81 91 SER A O 1
ATOM 725 N N . PHE A 1 92 ? 8.844 -5.340 -7.746 1.00 97.69 92 PHE A N 1
ATOM 726 C CA . PHE A 1 92 ? 8.592 -6.526 -6.921 1.00 97.69 92 PHE A CA 1
ATOM 727 C C . PHE A 1 92 ? 8.706 -6.219 -5.426 1.00 97.69 92 PHE A C 1
ATOM 729 O O . PHE A 1 92 ? 7.850 -6.644 -4.652 1.00 97.69 92 PHE A O 1
ATOM 736 N N . PHE A 1 93 ? 9.711 -5.437 -5.023 1.00 97.75 93 PHE A N 1
ATOM 7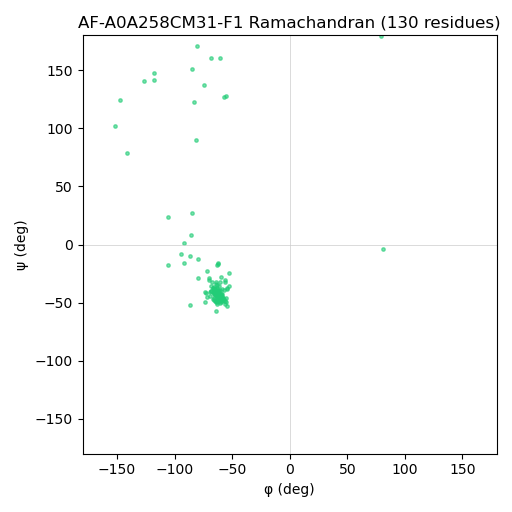37 C CA . PHE A 1 93 ? 9.850 -4.991 -3.636 1.00 97.75 93 PHE A CA 1
ATOM 738 C C . PHE A 1 93 ? 8.641 -4.158 -3.179 1.00 97.75 93 PHE A C 1
ATOM 740 O O . PHE A 1 93 ? 8.048 -4.435 -2.136 1.00 97.75 93 PHE A O 1
ATOM 747 N N . LEU A 1 94 ? 8.220 -3.178 -3.984 1.00 97.31 94 LEU A N 1
ATOM 748 C CA . LEU A 1 94 ? 7.040 -2.366 -3.677 1.00 97.31 94 LEU A CA 1
ATOM 749 C C . LEU A 1 94 ? 5.745 -3.190 -3.669 1.00 97.31 94 LEU A C 1
ATOM 751 O O . LEU A 1 94 ? 4.894 -2.985 -2.801 1.00 97.31 94 LEU A O 1
ATOM 755 N N . LEU A 1 95 ? 5.607 -4.153 -4.585 1.00 97.56 95 LEU A N 1
ATOM 756 C CA . LEU A 1 95 ? 4.472 -5.072 -4.617 1.00 97.56 95 LEU A CA 1
ATOM 757 C C . LEU A 1 95 ? 4.407 -5.901 -3.332 1.00 97.56 95 LEU A C 1
ATOM 759 O O . LEU A 1 95 ? 3.336 -6.025 -2.741 1.00 97.56 95 LEU A O 1
ATOM 763 N N . GLN A 1 96 ? 5.544 -6.420 -2.862 1.00 96.94 96 GLN A N 1
ATOM 764 C CA . GLN A 1 96 ? 5.620 -7.144 -1.595 1.00 96.94 96 GLN A CA 1
ATOM 765 C C . GLN A 1 96 ? 5.182 -6.267 -0.418 1.00 96.94 96 GLN A C 1
ATOM 767 O O . GLN A 1 96 ? 4.370 -6.715 0.389 1.00 96.94 96 GLN A O 1
ATOM 772 N N . LEU A 1 97 ? 5.673 -5.026 -0.320 1.00 96.44 97 LEU A N 1
ATOM 773 C CA . LEU A 1 97 ? 5.253 -4.094 0.735 1.00 96.44 97 LEU A CA 1
ATOM 774 C C . LEU A 1 97 ? 3.745 -3.844 0.692 1.00 96.44 97 LEU A C 1
ATOM 776 O O . LEU A 1 97 ? 3.068 -3.903 1.714 1.00 96.44 97 LEU A O 1
ATOM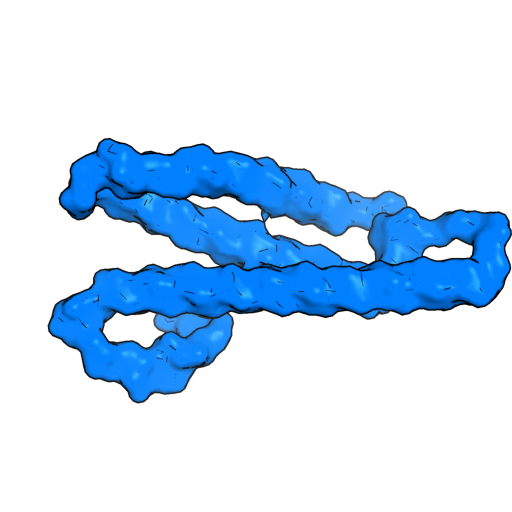 780 N N . SER A 1 98 ? 3.214 -3.626 -0.505 1.00 96.56 98 SER A N 1
ATOM 781 C CA . SER A 1 98 ? 1.800 -3.369 -0.727 1.00 96.56 98 SER A CA 1
ATOM 782 C C . SER A 1 98 ? 0.916 -4.557 -0.317 1.00 96.56 98 SER A C 1
ATOM 784 O O . SER A 1 98 ? -0.069 -4.384 0.406 1.00 96.56 98 SER A O 1
ATOM 786 N N . LEU A 1 99 ? 1.309 -5.781 -0.684 1.00 94.88 99 LEU A N 1
ATOM 787 C CA . LEU A 1 99 ? 0.631 -7.012 -0.269 1.00 94.88 99 LEU A CA 1
ATOM 788 C C . LEU A 1 99 ? 0.748 -7.255 1.240 1.00 94.88 99 LEU A C 1
ATOM 790 O O . LEU A 1 99 ? -0.233 -7.638 1.880 1.00 94.88 99 LEU A O 1
ATOM 794 N N . LEU A 1 100 ? 1.918 -6.994 1.826 1.00 94.69 100 LEU A N 1
ATOM 795 C CA . LEU A 1 100 ? 2.130 -7.104 3.265 1.00 94.69 100 LEU A CA 1
ATOM 796 C C . LEU A 1 100 ? 1.201 -6.152 4.025 1.00 94.69 100 LEU A C 1
ATOM 798 O O . LEU A 1 100 ? 0.516 -6.583 4.952 1.00 94.69 100 LEU A O 1
ATOM 802 N N . THR A 1 101 ? 1.106 -4.885 3.613 1.00 94.56 101 THR A N 1
ATOM 803 C CA . THR A 1 101 ? 0.156 -3.917 4.186 1.00 94.56 101 THR A CA 1
ATOM 804 C C . THR A 1 101 ? -1.288 -4.396 4.030 1.00 94.56 101 THR A C 1
ATOM 806 O O . THR A 1 101 ? -2.050 -4.382 4.994 1.00 94.56 101 THR A O 1
ATOM 809 N N . TRP A 1 102 ? -1.666 -4.889 2.849 1.00 93.75 102 TRP A N 1
ATOM 810 C CA . TRP A 1 102 ? -3.014 -5.398 2.577 1.00 93.75 102 TRP A CA 1
ATOM 811 C C . TRP A 1 102 ? -3.415 -6.568 3.490 1.00 93.75 102 TRP A C 1
ATOM 813 O O . TRP A 1 102 ? -4.547 -6.634 3.981 1.00 93.75 102 TRP A O 1
ATOM 823 N N . VAL A 1 103 ? -2.504 -7.513 3.729 1.00 91.31 103 VAL A N 1
ATOM 824 C CA . VAL A 1 103 ? -2.753 -8.666 4.606 1.00 91.31 103 VAL A CA 1
ATOM 825 C C . VAL A 1 103 ? -2.766 -8.242 6.074 1.00 91.31 103 VAL A C 1
ATOM 827 O O . VAL A 1 103 ? -3.720 -8.543 6.790 1.00 91.31 103 VAL A O 1
ATOM 830 N N . THR A 1 104 ? -1.753 -7.499 6.520 1.00 91.81 104 THR A N 1
ATOM 831 C CA . THR A 1 104 ? -1.594 -7.117 7.934 1.00 91.81 104 THR A CA 1
ATOM 832 C C . THR A 1 104 ? -2.719 -6.215 8.432 1.00 91.81 104 THR A C 1
ATOM 834 O O . THR A 1 104 ? -3.264 -6.466 9.505 1.00 91.81 104 THR A O 1
ATOM 837 N N . VAL A 1 105 ? -3.137 -5.216 7.647 1.00 92.56 105 VAL A N 1
ATOM 838 C CA . VAL A 1 105 ? -4.217 -4.288 8.025 1.00 92.56 105 VAL A CA 1
ATOM 839 C C . VAL A 1 105 ? -5.554 -5.019 8.183 1.00 92.56 105 VAL A C 1
ATOM 841 O O . VAL A 1 105 ? -6.310 -4.734 9.115 1.00 92.56 105 VAL A O 1
ATOM 844 N N . ARG A 1 106 ? -5.844 -6.006 7.327 1.00 89.19 106 ARG A N 1
ATOM 845 C CA . ARG A 1 106 ? -7.063 -6.825 7.451 1.00 89.19 106 ARG A CA 1
ATOM 846 C C . ARG A 1 106 ? -7.000 -7.805 8.590 1.00 89.19 106 ARG A C 1
ATOM 848 O O . ARG A 1 106 ? -7.983 -7.924 9.310 1.00 89.19 106 ARG A O 1
ATOM 855 N N . HIS A 1 107 ? -5.853 -8.438 8.799 1.00 88.81 107 HIS A N 1
ATOM 856 C CA . HIS A 1 107 ? -5.678 -9.304 9.950 1.00 88.81 107 HIS A CA 1
ATOM 857 C C . HIS A 1 107 ? -5.869 -8.524 11.261 1.00 88.81 107 HIS A C 1
ATOM 859 O O . HIS A 1 107 ? -6.666 -8.929 12.105 1.00 88.81 107 HIS A O 1
ATOM 865 N N . ALA A 1 108 ? -5.243 -7.348 11.384 1.00 89.75 108 ALA A N 1
ATOM 866 C CA . ALA A 1 108 ? -5.397 -6.467 12.540 1.00 89.75 108 ALA A CA 1
ATOM 867 C C . ALA A 1 108 ? -6.865 -6.075 12.780 1.00 89.75 108 ALA A C 1
ATOM 869 O O . ALA A 1 108 ? -7.366 -6.189 13.898 1.00 89.75 108 ALA A O 1
ATOM 870 N N . TYR A 1 109 ? -7.587 -5.669 11.731 1.00 89.94 109 TYR A N 1
ATOM 871 C CA . TYR A 1 109 ? -9.009 -5.337 11.846 1.00 89.94 109 TYR A CA 1
ATOM 872 C C . TYR A 1 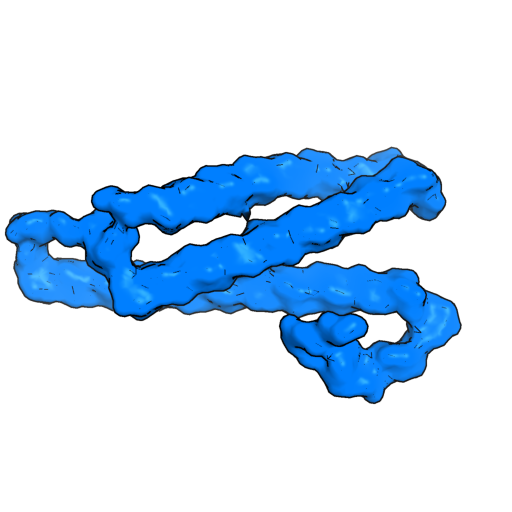109 ? -9.882 -6.563 12.174 1.00 89.94 109 TYR A C 1
ATOM 874 O O . TYR A 1 109 ? -10.817 -6.473 12.971 1.00 89.94 109 TYR A O 1
ATOM 882 N N . GLY A 1 110 ? -9.557 -7.722 11.602 1.00 88.75 110 GLY A N 1
ATOM 883 C CA . GLY A 1 110 ? -10.227 -8.996 11.841 1.00 88.75 110 GLY A CA 1
ATOM 884 C C . GLY A 1 110 ? -10.199 -9.414 13.305 1.00 88.75 110 GLY A C 1
ATOM 885 O O . GLY A 1 110 ? -11.252 -9.706 13.870 1.00 88.75 110 GLY A O 1
ATOM 886 N N . VAL A 1 111 ? -9.021 -9.356 13.934 1.00 89.69 111 VAL A N 1
ATOM 887 C CA . VAL A 1 111 ? -8.835 -9.659 15.365 1.00 89.69 111 VAL A CA 1
ATOM 888 C C . VAL A 1 111 ? -9.695 -8.745 16.243 1.00 89.69 111 VAL A C 1
ATOM 890 O O . VAL A 1 111 ? -10.289 -9.203 17.217 1.00 89.69 111 VAL A O 1
ATOM 893 N N . LEU A 1 112 ? -9.836 -7.464 15.880 1.00 88.81 112 LEU A N 1
ATOM 894 C CA . LEU A 1 112 ? -10.692 -6.528 16.616 1.00 88.81 112 LEU A CA 1
ATOM 895 C C . LEU A 1 112 ? -12.184 -6.859 16.481 1.00 88.81 112 LEU A C 1
ATOM 897 O O . LEU A 1 112 ? -12.934 -6.680 17.444 1.00 88.81 112 LEU A O 1
ATOM 901 N N . LYS A 1 113 ? -12.618 -7.344 15.310 1.00 86.50 113 LYS A N 1
ATOM 902 C CA . LYS A 1 113 ? -14.021 -7.696 15.036 1.00 86.50 113 LYS A CA 1
ATOM 903 C C . LYS A 1 113 ? -14.474 -8.915 15.842 1.00 86.50 113 LYS A C 1
ATOM 905 O O . LYS A 1 113 ? -15.584 -8.907 16.361 1.00 86.50 113 LYS A O 1
ATOM 910 N N . VAL A 1 114 ? -13.611 -9.923 15.985 1.00 88.94 114 VAL A N 1
ATOM 911 C CA . VAL A 1 114 ? -13.919 -11.180 16.697 1.00 88.94 114 VAL A CA 1
ATOM 912 C C . VAL A 1 114 ? -13.250 -11.266 18.067 1.00 88.94 114 VAL A C 1
ATOM 914 O O . VAL A 1 114 ? -13.064 -12.351 18.606 1.00 88.94 114 VAL A O 1
ATOM 917 N N . LYS A 1 115 ? -12.902 -10.119 18.667 1.00 85.94 115 LYS A N 1
ATOM 918 C CA . LYS A 1 115 ? -12.171 -10.051 19.946 1.00 85.94 115 LYS A CA 1
ATOM 919 C C . LYS A 1 115 ? -12.807 -10.856 21.092 1.00 85.94 115 LYS A C 1
ATOM 921 O O . LYS A 1 115 ? -12.104 -11.206 22.030 1.00 85.94 115 LYS A O 1
ATOM 926 N N . ALA A 1 116 ? -14.119 -11.100 21.035 1.00 90.31 116 ALA A N 1
ATOM 927 C CA . ALA A 1 116 ? -14.855 -11.889 22.023 1.00 90.31 116 ALA A CA 1
ATOM 928 C C . ALA A 1 116 ? -14.702 -13.408 21.812 1.00 90.31 116 ALA A C 1
ATOM 930 O O . ALA A 1 116 ? -14.745 -14.161 22.776 1.00 90.31 116 ALA A O 1
ATOM 931 N N . GLU A 1 117 ? -14.484 -13.854 20.572 1.00 89.25 117 GLU A N 1
ATOM 932 C CA . GLU A 1 117 ? -14.430 -15.267 20.188 1.00 89.25 117 GLU A CA 1
ATOM 933 C C . GLU A 1 117 ? -13.340 -15.509 19.133 1.00 89.25 117 GLU A C 1
ATOM 935 O O . GLU A 1 117 ? -13.594 -15.677 17.938 1.00 89.25 117 GLU A O 1
ATOM 940 N N . LEU A 1 118 ? -12.084 -15.571 19.581 1.00 85.38 118 LEU A N 1
ATOM 941 C CA . LEU A 1 118 ? -10.920 -15.722 18.695 1.00 85.38 118 LEU A CA 1
ATOM 942 C C . LEU A 1 118 ? -10.905 -17.036 17.894 1.00 85.38 118 LEU A C 1
ATOM 944 O O . LEU A 1 118 ? -10.176 -17.143 16.909 1.00 85.38 118 LEU A O 1
ATOM 948 N N . VAL A 1 119 ? -11.717 -18.029 18.275 1.00 87.38 119 VAL A N 1
ATOM 949 C CA . VAL A 1 119 ? -11.905 -19.273 17.508 1.00 87.38 119 VAL A CA 1
ATOM 950 C C . VAL A 1 119 ? -12.368 -18.985 16.077 1.00 87.38 119 VAL A C 1
ATOM 952 O O . VAL A 1 119 ? -11.960 -19.700 15.163 1.00 87.38 119 VAL 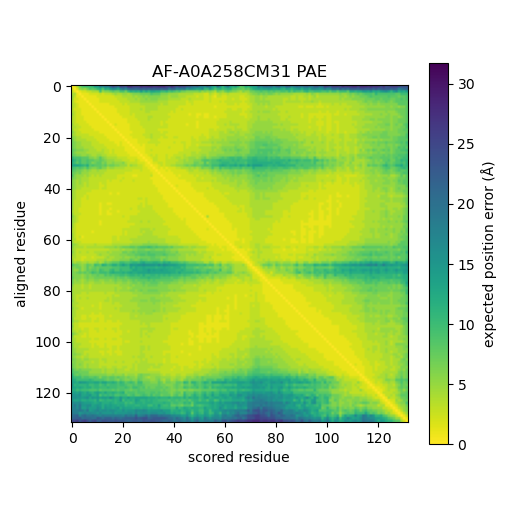A O 1
ATOM 955 N N . GLN A 1 120 ? -13.107 -17.892 15.852 1.00 85.38 120 GLN A N 1
ATOM 956 C CA . GLN A 1 120 ? -13.555 -17.470 14.522 1.00 85.38 120 GLN A CA 1
ATOM 957 C C . GLN A 1 120 ? -12.392 -17.127 13.565 1.00 85.38 120 GLN A C 1
ATOM 959 O O . GLN A 1 120 ? -12.588 -17.115 12.356 1.00 85.38 120 GLN A O 1
ATOM 964 N N . LEU A 1 121 ? -11.168 -16.903 14.068 1.00 82.19 121 LEU A N 1
ATOM 965 C CA . LEU A 1 121 ? -9.972 -16.657 13.245 1.00 82.19 121 LEU A CA 1
ATOM 966 C C . LEU A 1 121 ? -9.353 -17.940 12.657 1.00 82.19 121 LEU A C 1
ATOM 968 O O . LEU A 1 121 ? -8.468 -17.859 11.805 1.00 82.19 121 LEU A O 1
ATOM 972 N N . ARG A 1 122 ? -9.764 -19.131 13.118 1.00 83.06 122 ARG A N 1
ATOM 973 C CA . ARG A 1 122 ? -9.152 -20.426 12.748 1.00 83.06 122 ARG A CA 1
ATOM 974 C C . ARG A 1 122 ? -9.701 -21.019 11.446 1.00 83.06 122 ARG A C 1
ATOM 976 O O . ARG A 1 122 ? -9.695 -22.232 11.266 1.00 83.06 122 ARG A O 1
ATOM 983 N N . VAL A 1 123 ? -10.181 -20.174 10.542 1.00 82.19 123 VAL A N 1
ATOM 984 C CA . VAL A 1 123 ? -10.691 -20.578 9.229 1.00 82.19 123 VAL A CA 1
ATOM 985 C C . VAL A 1 123 ? -9.850 -19.950 8.128 1.00 82.19 123 VAL A C 1
ATOM 987 O O . VAL A 1 123 ? -9.360 -18.830 8.261 1.00 82.19 123 VAL A O 1
ATOM 990 N N . TRP A 1 124 ? -9.707 -20.662 7.012 1.00 73.62 124 TRP A N 1
ATOM 991 C CA . TRP A 1 124 ? -8.918 -20.210 5.864 1.00 73.62 124 TRP A CA 1
ATOM 992 C C . TRP A 1 124 ? -9.367 -18.854 5.323 1.00 73.62 124 TRP A C 1
ATOM 994 O O . TRP A 1 124 ? -8.532 -18.065 4.886 1.00 73.62 124 TRP A O 1
ATOM 1004 N N . SER A 1 125 ? -10.662 -18.541 5.419 1.00 71.94 125 SER A N 1
ATOM 1005 C CA . SER A 1 125 ? -11.183 -17.232 5.030 1.00 71.94 125 SER A CA 1
ATOM 1006 C C . SER A 1 125 ? -10.577 -16.092 5.847 1.00 71.94 125 SER A C 1
ATOM 1008 O O . SER A 1 125 ? -10.359 -15.042 5.273 1.00 71.94 125 SER A O 1
ATOM 1010 N N . TYR A 1 126 ? -10.230 -16.297 7.124 1.00 72.94 126 TYR A N 1
ATOM 1011 C CA . TYR A 1 126 ? -9.571 -15.312 7.998 1.00 72.94 126 TYR A CA 1
ATOM 1012 C C . TYR A 1 126 ? -8.036 -15.311 7.889 1.00 72.94 126 TYR A C 1
ATOM 1014 O O . TYR A 1 126 ? -7.365 -14.438 8.436 1.00 72.94 126 TYR A O 1
ATOM 1022 N N . GLN A 1 127 ? -7.448 -16.295 7.213 1.00 69.31 127 GLN A N 1
ATOM 1023 C CA . GLN A 1 127 ? -5.995 -16.386 7.016 1.00 69.31 127 GLN A CA 1
ATOM 1024 C C . GLN A 1 127 ? -5.578 -16.027 5.585 1.00 69.31 127 GLN A C 1
ATOM 1026 O O . GLN A 1 127 ? -4.418 -15.705 5.335 1.00 69.31 127 GLN A O 1
ATOM 1031 N N . GLY A 1 128 ? -6.526 -16.045 4.645 1.00 68.75 128 GLY A N 1
ATOM 1032 C CA . GLY A 1 128 ? -6.301 -15.744 3.240 1.00 68.75 128 GLY A CA 1
ATOM 1033 C C . GLY A 1 128 ? -6.246 -14.245 2.912 1.00 68.75 128 GLY A C 1
ATOM 1034 O O . GLY A 1 128 ? -6.571 -13.387 3.734 1.00 68.75 128 GLY A O 1
ATOM 1035 N N . PRO A 1 129 ? -5.863 -13.891 1.674 1.00 63.72 129 PRO A N 1
ATOM 1036 C CA . PRO A 1 129 ? -5.760 -12.513 1.221 1.00 63.72 129 PRO A CA 1
ATOM 1037 C C . PRO A 1 129 ? -7.081 -11.929 0.689 1.00 63.72 129 PRO A C 1
ATOM 1039 O O . PRO A 1 129 ? -7.051 -10.812 0.175 1.00 63.72 129 PRO A O 1
ATOM 1042 N N . VAL A 1 130 ? -8.229 -12.596 0.803 1.00 60.09 130 VAL A N 1
ATOM 1043 C CA . VAL A 1 130 ? -9.565 -12.053 0.478 1.00 60.09 130 VAL A CA 1
ATOM 1044 C C . VAL A 1 130 ? -10.572 -12.697 1.426 1.00 60.09 130 VAL A C 1
ATOM 1046 O O . VAL A 1 130 ? -10.588 -13.917 1.541 1.00 60.09 130 VAL A O 1
ATOM 1049 N N . TRP A 1 131 ? -11.333 -11.885 2.162 1.00 64.12 131 TRP A N 1
ATOM 1050 C CA . TRP A 1 131 ? -12.349 -12.344 3.116 1.00 64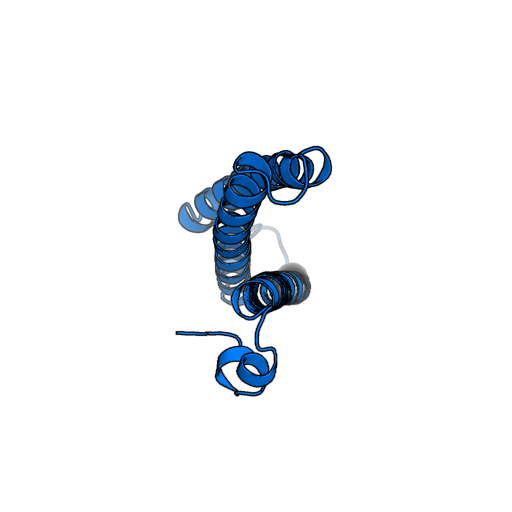.12 131 TRP A CA 1
ATOM 1051 C C . TRP A 1 131 ? -13.703 -11.823 2.615 1.00 64.12 131 TRP A C 1
ATOM 1053 O O . TRP A 1 131 ? -13.746 -10.701 2.101 1.00 64.12 131 TRP A O 1
ATOM 1063 N N . ALA A 1 132 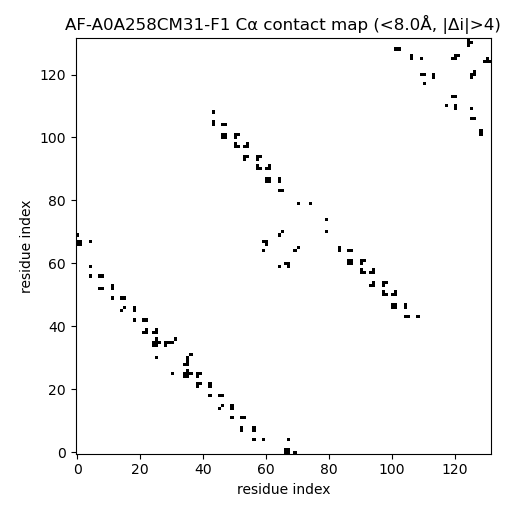? -14.762 -12.628 2.733 1.00 53.16 132 ALA A N 1
ATOM 1064 C CA . ALA A 1 132 ? -16.144 -12.201 2.497 1.00 53.16 132 ALA A CA 1
ATOM 1065 C C . ALA A 1 132 ? -16.707 -11.463 3.723 1.00 53.16 132 ALA A C 1
ATOM 1067 O O . ALA A 1 132 ? -16.342 -11.846 4.861 1.00 53.16 132 ALA A O 1
#

Nearest PDB structures (foldseek):
  1ez3-assembly1_A  TM=4.003E-01  e=8.732E+00  Rattus norvegicus
  4jeu-assembly1_B  TM=3.449E-01  e=9.676E+00  Rattus norvegicus

Foldseek 3Di:
DPVVLVVLVVLLVVLVVVLVVLVCQLVPDDPPDPSNVVSLVVSLVSLLSSLVSLLVSLVVLLVPVCVVVNDDPPDDPVRVVVVSVVSNVVSVVSNVVSLVSQLVSLLVVVCVVCVVPCVVCPDVLNNDSHHD